Protein AF-A0A925N0T3-F1 (afdb_monomer)

Radius of gyration: 26.48 Å; Cα contacts (8 Å, |Δi|>4): 60; chains: 1; bounding box: 48×16×81 Å

Sequence (91 aa):
MGLGFRIGIELVVGVAIGTGGGWALDRWLGTAPWLMIVGLIVGFAAGLRNVFRSADTMGKKWDAAEQADAARNVAAGRESTNVAADREKGK

Secondary structure (DSSP, 8-state):
--HHHHHHHHHHHHHHHHHHHHHHHHHHHS-TTHHHHHHHHHHHHHHHHHHHHHHHHHHHHHHHHHHHHHHHHHHHHHHHHHHHHHHHHT-

Foldseek 3Di:
DDPVVVLVVLLVVLQCQLQVVLVVVCVVVVVPPVSNVVSNVRSNVSSVVVSVVSVVVVVVVVVVVVVVVVVVVVVVVVVVVVVVVVVVVVD

pLDDT: mean 85.06, std 8.07, range [61.25, 96.0]

Solvent-accessible surface area (backbone atoms only — not comparable to full-atom values): 4668 Å² total; per-residue (Å²): 133,59,71,68,57,56,47,51,48,46,35,53,51,25,30,50,51,18,32,53,51,11,44,56,49,15,70,74,69,70,49,67,65,56,41,28,55,52,19,32,53,49,10,41,52,52,8,51,54,50,40,54,52,52,51,56,53,48,54,55,50,51,54,51,51,52,49,50,54,50,51,51,52,53,51,54,51,51,50,55,50,50,54,53,58,52,61,63,73,76,110

Mean predicted aligned error: 9.61 Å

Structure (mmCIF, N/CA/C/O backbone):
data_AF-A0A925N0T3-F1
#
_entry.id   AF-A0A925N0T3-F1
#
loop_
_atom_site.group_PDB
_atom_site.id
_atom_site.type_symbol
_atom_site.label_atom_id
_atom_site.label_alt_id
_atom_site.label_comp_id
_atom_site.label_asym_id
_atom_site.label_entity_id
_atom_site.label_seq_id
_atom_site.pdbx_PDB_ins_code
_atom_site.Cartn_x
_atom_site.Cartn_y
_atom_site.Cartn_z
_atom_site.occupancy
_atom_site.B_iso_or_equiv
_atom_site.auth_seq_id
_atom_site.auth_comp_id
_atom_site.auth_asym_id
_atom_site.auth_atom_id
_atom_site.pdbx_PDB_model_num
ATOM 1 N N . MET A 1 1 ? 13.932 9.479 -5.723 1.00 62.22 1 MET A N 1
ATOM 2 C CA . MET A 1 1 ? 13.449 8.519 -4.705 1.00 62.22 1 MET A CA 1
ATOM 3 C C . MET A 1 1 ? 13.429 7.134 -5.3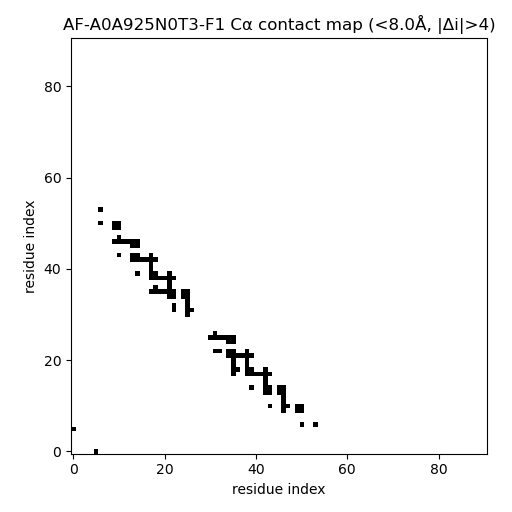32 1.00 62.22 1 MET A C 1
ATOM 5 O O . MET A 1 1 ? 12.823 6.989 -6.384 1.00 62.22 1 MET A O 1
ATOM 9 N N . GLY A 1 2 ? 14.156 6.164 -4.771 1.00 81.62 2 GLY A N 1
ATOM 10 C CA . GLY A 1 2 ? 14.287 4.824 -5.359 1.00 81.62 2 GLY A CA 1
ATOM 11 C C . GLY A 1 2 ? 12.954 4.069 -5.422 1.00 81.62 2 GLY A C 1
ATOM 12 O O . GLY A 1 2 ? 12.079 4.284 -4.586 1.00 81.62 2 GLY A O 1
ATOM 13 N N . LEU A 1 3 ? 12.810 3.172 -6.399 1.00 77.94 3 LEU A N 1
ATOM 14 C CA . LEU A 1 3 ? 11.606 2.359 -6.637 1.00 77.94 3 LEU A CA 1
ATOM 15 C C . LEU A 1 3 ? 11.099 1.671 -5.352 1.00 77.94 3 LEU A C 1
ATOM 17 O O . LEU A 1 3 ? 9.907 1.706 -5.051 1.00 77.94 3 LEU A O 1
ATOM 21 N N . GLY A 1 4 ? 12.026 1.136 -4.546 1.00 83.38 4 GLY A N 1
ATOM 22 C CA . GLY A 1 4 ? 11.724 0.487 -3.267 1.00 83.38 4 GLY A CA 1
ATOM 23 C C . GLY A 1 4 ? 11.093 1.417 -2.225 1.00 83.38 4 GLY A C 1
ATOM 24 O O . GLY A 1 4 ? 10.231 0.986 -1.467 1.00 83.38 4 GLY A O 1
ATOM 25 N N . PHE A 1 5 ? 11.435 2.709 -2.229 1.00 89.25 5 PHE A N 1
ATOM 26 C CA . PHE A 1 5 ? 10.832 3.689 -1.320 1.00 89.25 5 PHE A CA 1
ATOM 27 C C . PHE A 1 5 ? 9.358 3.941 -1.656 1.00 89.25 5 PHE A C 1
ATOM 29 O O . PHE A 1 5 ? 8.519 4.011 -0.762 1.00 89.25 5 PHE A O 1
ATOM 36 N N . ARG A 1 6 ? 9.023 4.013 -2.952 1.00 86.44 6 ARG A N 1
ATOM 37 C CA . ARG A 1 6 ? 7.632 4.154 -3.409 1.00 86.44 6 ARG A CA 1
ATOM 38 C C . ARG A 1 6 ? 6.802 2.924 -3.043 1.00 86.44 6 ARG A C 1
ATOM 40 O O . ARG A 1 6 ? 5.697 3.075 -2.538 1.00 86.44 6 ARG A O 1
ATOM 47 N N . ILE A 1 7 ? 7.359 1.731 -3.247 1.00 88.38 7 ILE A N 1
ATOM 48 C CA . ILE A 1 7 ? 6.727 0.459 -2.870 1.00 88.38 7 ILE A CA 1
ATOM 49 C C . ILE A 1 7 ? 6.472 0.405 -1.354 1.00 88.38 7 ILE A C 1
ATOM 51 O O . ILE A 1 7 ? 5.373 0.059 -0.925 1.00 88.38 7 ILE A O 1
ATOM 55 N N . GLY A 1 8 ? 7.451 0.815 -0.542 1.00 90.12 8 GLY A N 1
ATOM 56 C CA . GLY A 1 8 ? 7.298 0.897 0.912 1.00 90.12 8 GLY A CA 1
ATOM 57 C C . GLY A 1 8 ? 6.195 1.868 1.340 1.00 90.12 8 GLY A C 1
ATOM 58 O O . GLY A 1 8 ? 5.351 1.515 2.160 1.00 90.12 8 GLY A O 1
ATOM 59 N N . ILE A 1 9 ? 6.147 3.064 0.742 1.00 93.31 9 ILE A N 1
ATOM 60 C CA . ILE A 1 9 ? 5.092 4.053 1.010 1.00 93.31 9 ILE A CA 1
ATOM 61 C C . ILE A 1 9 ? 3.705 3.507 0.669 1.00 93.31 9 ILE A C 1
ATOM 63 O O . ILE A 1 9 ? 2.774 3.721 1.438 1.00 93.31 9 ILE A O 1
ATOM 67 N N . GLU A 1 10 ? 3.550 2.786 -0.444 1.00 90.38 10 GLU A N 1
ATOM 68 C CA . GLU A 1 10 ? 2.255 2.219 -0.839 1.00 90.38 10 GLU A CA 1
ATOM 69 C C . GLU A 1 10 ? 1.708 1.236 0.214 1.00 90.38 10 GLU A C 1
ATOM 71 O O . GLU A 1 10 ? 0.510 1.267 0.504 1.00 90.38 10 GLU A O 1
ATOM 76 N N . LEU A 1 11 ? 2.570 0.429 0.850 1.00 93.31 11 LEU A N 1
ATOM 77 C CA . LEU A 1 11 ? 2.156 -0.418 1.978 1.00 93.31 11 LEU A CA 1
ATOM 78 C C . LEU A 1 11 ? 1.804 0.391 3.221 1.00 93.31 11 LEU A C 1
ATOM 80 O O . LEU A 1 11 ? 0.758 0.153 3.825 1.00 93.31 11 LEU A O 1
ATOM 84 N N . VAL A 1 12 ? 2.660 1.343 3.601 1.00 94.62 12 VAL A N 1
ATOM 85 C CA . VAL A 1 12 ? 2.454 2.160 4.805 1.00 94.62 12 VAL A CA 1
ATOM 86 C C . VAL A 1 12 ? 1.146 2.940 4.708 1.00 94.62 12 VAL A C 1
ATOM 88 O O . VAL A 1 12 ? 0.378 2.964 5.666 1.00 94.62 12 VAL A O 1
ATOM 91 N N . VAL A 1 13 ? 0.848 3.518 3.542 1.00 95.31 13 VAL A N 1
ATOM 92 C CA . VAL A 1 13 ? -0.402 4.247 3.296 1.00 95.31 13 VAL A CA 1
ATOM 93 C C . VAL A 1 13 ? -1.612 3.316 3.398 1.00 95.31 13 VAL A C 1
ATOM 95 O O . VAL A 1 13 ? -2.587 3.669 4.060 1.00 95.31 13 VAL A O 1
ATOM 98 N N . GLY A 1 14 ? -1.556 2.117 2.807 1.00 94.00 14 GLY A N 1
ATOM 99 C CA . GLY A 1 14 ? -2.648 1.140 2.891 1.00 94.00 14 GLY A CA 1
ATOM 100 C C . GLY A 1 14 ? -2.952 0.712 4.329 1.00 94.00 14 GLY A C 1
ATOM 101 O O . GLY A 1 14 ? -4.106 0.733 4.761 1.00 94.00 14 GLY A O 1
ATOM 102 N N . VAL A 1 15 ? -1.908 0.400 5.100 1.00 94.88 15 VAL A N 1
ATOM 103 C CA . VAL A 1 15 ? -2.027 0.024 6.515 1.00 94.88 15 VAL A CA 1
ATOM 104 C C . VAL A 1 15 ? -2.531 1.193 7.362 1.00 94.88 15 VAL A C 1
ATOM 106 O O . VAL A 1 15 ? -3.423 0.997 8.189 1.00 94.88 15 VAL A O 1
ATOM 109 N N . ALA A 1 16 ? -2.020 2.407 7.144 1.00 96.00 16 ALA A N 1
ATOM 110 C CA . ALA A 1 16 ? -2.440 3.598 7.879 1.00 96.00 16 ALA A CA 1
ATOM 111 C C . ALA A 1 16 ? -3.925 3.918 7.657 1.00 96.00 16 ALA A C 1
ATOM 113 O O . ALA A 1 16 ? -4.641 4.182 8.622 1.00 96.00 16 ALA A O 1
ATOM 114 N N . ILE A 1 17 ? -4.411 3.834 6.414 1.00 95.00 17 ILE A N 1
ATOM 115 C CA . ILE A 1 17 ? -5.828 4.052 6.091 1.00 95.00 17 ILE A CA 1
ATOM 116 C C . ILE A 1 17 ? -6.702 2.947 6.695 1.00 95.00 17 ILE A C 1
ATOM 118 O O . ILE A 1 17 ? -7.725 3.251 7.302 1.00 95.00 17 ILE A O 1
ATOM 122 N N . GLY A 1 18 ? -6.304 1.677 6.571 1.00 93.56 18 GLY A N 1
ATOM 123 C CA . GLY A 1 18 ? -7.070 0.552 7.117 1.00 93.56 18 GLY A CA 1
ATOM 124 C C . GLY A 1 18 ? -7.163 0.579 8.643 1.00 93.56 18 GLY A C 1
ATOM 125 O O . GLY A 1 18 ? -8.241 0.413 9.211 1.00 93.56 18 GLY A O 1
ATOM 126 N N . THR A 1 19 ? -6.048 0.872 9.309 1.00 92.94 19 THR A N 1
ATOM 127 C CA . THR A 1 19 ? -5.984 0.961 10.774 1.00 92.94 19 THR A CA 1
ATOM 128 C C . THR A 1 19 ? -6.695 2.212 11.280 1.00 92.94 19 THR A C 1
ATOM 130 O O . THR A 1 19 ? -7.484 2.129 12.215 1.00 92.94 19 THR A O 1
ATOM 133 N N . GLY A 1 20 ? -6.472 3.366 10.642 1.00 93.38 20 GLY A N 1
ATOM 134 C CA . GLY A 1 20 ? -7.128 4.624 11.003 1.00 93.38 20 GLY A CA 1
ATOM 135 C C . GLY A 1 20 ? -8.642 4.577 10.790 1.00 93.38 20 GLY A C 1
ATOM 136 O O . GLY A 1 20 ? -9.402 4.995 11.661 1.00 93.38 20 GLY A O 1
ATOM 137 N N . GLY A 1 21 ? -9.087 4.003 9.669 1.00 92.50 21 GLY A N 1
ATOM 138 C CA . GLY A 1 21 ? -10.502 3.773 9.385 1.00 92.50 21 GLY A CA 1
ATOM 139 C C . GLY A 1 21 ? -11.132 2.760 10.340 1.00 92.50 21 GLY A C 1
ATOM 140 O O . GLY A 1 21 ? -12.208 3.019 10.873 1.00 92.50 21 GLY A O 1
ATOM 141 N N . GLY A 1 22 ? -10.441 1.649 10.620 1.00 91.12 22 GLY A N 1
ATOM 142 C CA . GLY A 1 22 ? -10.881 0.647 11.594 1.00 91.12 22 GLY A CA 1
ATOM 143 C C . GLY A 1 22 ? -11.015 1.218 13.007 1.00 91.12 22 GLY A C 1
ATOM 144 O O . GLY A 1 22 ? -12.014 0.966 13.671 1.00 91.12 22 GLY A O 1
ATOM 145 N N . TRP A 1 23 ? -10.070 2.062 13.432 1.00 91.31 23 TRP A N 1
ATOM 146 C CA . TRP A 1 23 ? -10.119 2.758 14.720 1.00 91.31 23 TRP A CA 1
ATOM 147 C C . TRP A 1 23 ? -11.280 3.758 14.808 1.00 91.31 23 TRP A C 1
ATOM 149 O O . TRP A 1 23 ? -11.994 3.795 15.812 1.00 91.31 23 TRP A O 1
ATOM 159 N N . ALA A 1 24 ? -11.511 4.543 13.750 1.00 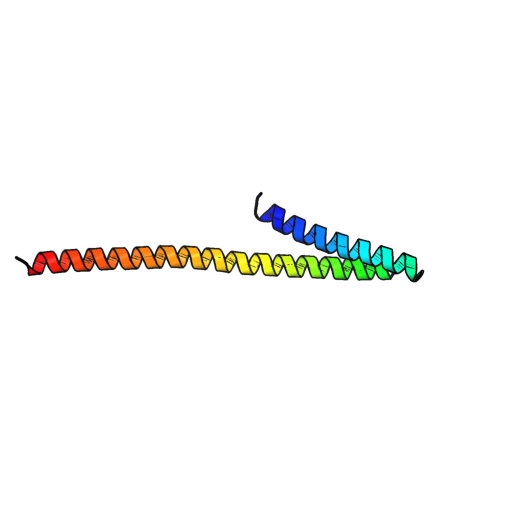90.62 24 ALA A N 1
ATOM 160 C CA . ALA A 1 24 ? -12.631 5.481 13.696 1.00 90.62 24 ALA A CA 1
ATOM 161 C C . ALA A 1 24 ? -13.987 4.754 13.771 1.00 90.62 24 ALA A C 1
ATOM 163 O O . ALA A 1 24 ? -14.874 5.176 14.515 1.00 90.62 24 ALA A O 1
ATOM 164 N N . LEU A 1 25 ? -14.123 3.633 13.053 1.00 89.44 25 LEU A N 1
ATOM 165 C CA . LEU A 1 25 ? -15.314 2.783 13.094 1.00 89.44 25 LEU A CA 1
ATOM 166 C C . LEU A 1 25 ? -15.519 2.144 14.470 1.00 89.44 25 LEU A C 1
ATOM 168 O O . LEU A 1 25 ? -16.626 2.196 15.003 1.00 89.44 25 LEU A O 1
ATOM 172 N N . ASP A 1 26 ? -14.460 1.600 15.073 1.00 88.19 26 ASP A N 1
ATOM 173 C CA . ASP A 1 26 ? -14.516 1.018 16.417 1.00 88.19 26 ASP A CA 1
ATOM 174 C C . ASP A 1 26 ? -14.965 2.045 17.465 1.00 88.19 26 ASP A C 1
ATOM 176 O O . ASP A 1 26 ? -15.698 1.703 18.394 1.00 88.19 26 ASP A O 1
ATOM 180 N N . ARG A 1 27 ? -14.589 3.322 17.307 1.00 85.94 27 ARG A N 1
ATOM 181 C CA . ARG A 1 27 ? -14.999 4.400 18.219 1.00 85.94 27 ARG A CA 1
ATOM 182 C C . ARG A 1 27 ? -16.468 4.802 18.072 1.00 85.94 27 ARG A C 1
ATOM 184 O O . ARG A 1 27 ? -17.054 5.269 19.051 1.00 85.94 27 ARG A O 1
ATOM 191 N N . TRP A 1 28 ? -17.035 4.655 16.877 1.00 89.44 28 TRP A N 1
ATOM 192 C CA . TRP A 1 28 ? -18.451 4.915 16.601 1.00 89.44 28 TRP A CA 1
ATOM 193 C C . TRP A 1 28 ? -19.348 3.746 17.009 1.00 89.44 28 TRP A C 1
ATOM 195 O O . TRP A 1 28 ? -20.426 3.968 17.550 1.00 89.44 28 TRP A O 1
ATOM 205 N N . LEU A 1 29 ? -18.900 2.512 16.769 1.00 87.56 29 LEU A N 1
ATOM 206 C CA . LEU A 1 29 ? -19.685 1.295 16.991 1.00 87.56 29 LEU A CA 1
ATOM 207 C C . LEU A 1 29 ? -19.454 0.667 18.373 1.00 87.56 29 LEU A C 1
ATOM 209 O O . LEU A 1 29 ? -20.212 -0.208 18.779 1.00 87.56 29 LEU A O 1
ATOM 213 N N . GLY A 1 30 ? -18.426 1.104 19.108 1.00 81.88 30 GLY A N 1
ATOM 214 C CA . GLY A 1 30 ? -18.093 0.572 20.433 1.00 81.88 30 GLY A CA 1
ATOM 215 C C . GLY A 1 30 ? -17.522 -0.850 20.406 1.00 81.88 30 GLY A C 1
ATOM 216 O O . GLY A 1 30 ? -17.454 -1.500 21.442 1.00 81.88 30 GLY A O 1
ATOM 217 N N . THR A 1 31 ? -17.108 -1.341 19.237 1.00 84.69 31 THR A N 1
ATOM 218 C CA . THR A 1 31 ? -16.648 -2.720 18.996 1.00 84.69 31 THR A CA 1
ATOM 219 C C . THR A 1 31 ? -15.142 -2.912 19.172 1.00 84.69 31 THR A C 1
ATOM 221 O O . THR A 1 31 ? -14.610 -3.963 18.807 1.00 84.69 31 THR A O 1
ATOM 224 N N . ALA A 1 32 ? -14.441 -1.916 19.722 1.00 81.44 32 ALA A N 1
ATOM 225 C CA . ALA A 1 32 ? -12.992 -1.961 19.877 1.00 81.44 32 ALA A CA 1
ATOM 226 C C . ALA A 1 32 ? -12.538 -3.232 20.626 1.00 81.44 32 ALA A C 1
ATOM 228 O O . ALA A 1 32 ? -13.063 -3.497 21.712 1.00 81.44 32 ALA A O 1
ATOM 229 N N . PRO A 1 33 ? -11.570 -4.018 20.093 1.00 82.75 33 PRO A N 1
ATOM 230 C CA . PRO A 1 33 ? -10.673 -3.717 18.964 1.00 82.75 33 PRO A CA 1
ATOM 231 C C . PRO A 1 33 ? -10.996 -4.464 17.646 1.00 82.75 33 PRO A C 1
ATOM 233 O O . PRO A 1 33 ? -10.115 -4.630 16.798 1.00 82.75 33 PRO A O 1
ATOM 236 N N . TRP A 1 34 ? -12.209 -4.999 17.477 1.00 88.94 34 TRP A N 1
ATOM 237 C CA . TRP A 1 34 ? -12.513 -5.934 16.387 1.00 88.94 34 TRP A CA 1
ATOM 238 C C . TRP A 1 34 ? -12.428 -5.295 14.994 1.00 88.94 34 TRP A C 1
ATOM 240 O O . TRP A 1 34 ? -11.822 -5.891 14.097 1.00 88.94 34 TRP A O 1
ATOM 250 N N . LEU A 1 35 ? -12.975 -4.088 14.787 1.00 87.50 35 LEU A N 1
ATOM 251 C CA . LEU A 1 35 ? -12.897 -3.430 13.474 1.00 87.50 35 LEU A CA 1
ATOM 252 C C . LEU A 1 35 ? -11.498 -2.900 13.191 1.00 87.50 35 LEU A C 1
ATOM 254 O O . LEU A 1 35 ? -11.122 -2.814 12.025 1.00 87.50 35 LEU A O 1
ATOM 258 N N . MET A 1 36 ? -10.696 -2.605 14.213 1.00 90.19 36 MET A N 1
ATOM 259 C CA . MET A 1 36 ? -9.291 -2.263 14.021 1.00 90.19 36 MET A CA 1
ATOM 260 C C . MET A 1 36 ? -8.487 -3.455 13.484 1.00 90.19 36 MET A C 1
ATOM 262 O O . MET A 1 36 ? -7.686 -3.274 12.571 1.00 90.19 36 MET A O 1
ATOM 266 N N . ILE A 1 37 ? -8.726 -4.675 13.986 1.00 92.81 37 ILE A N 1
ATOM 267 C CA . ILE A 1 37 ? -8.064 -5.900 13.493 1.00 92.81 37 ILE A CA 1
ATOM 268 C C . ILE A 1 37 ? -8.476 -6.186 12.046 1.00 92.81 37 ILE A C 1
ATOM 270 O O . ILE A 1 37 ? -7.624 -6.426 11.188 1.00 92.81 37 ILE A O 1
ATOM 274 N N . VAL A 1 38 ? -9.776 -6.120 11.752 1.00 93.12 38 VAL A N 1
ATOM 275 C CA . VAL A 1 38 ? -10.280 -6.301 10.383 1.00 93.12 38 VAL A CA 1
ATOM 276 C C . VAL A 1 38 ? -9.737 -5.205 9.464 1.00 93.12 38 VAL A C 1
ATOM 278 O O . VAL A 1 38 ? -9.223 -5.503 8.389 1.00 93.12 38 VAL A O 1
ATOM 281 N N . GLY A 1 39 ? -9.783 -3.947 9.901 1.00 92.94 39 GLY A N 1
ATOM 282 C CA . GLY A 1 39 ? -9.259 -2.794 9.173 1.00 92.94 39 GLY A CA 1
ATOM 283 C C . GLY A 1 39 ? -7.763 -2.904 8.891 1.00 92.94 39 GLY A C 1
ATOM 284 O O . GLY A 1 39 ? -7.328 -2.588 7.786 1.00 92.94 39 GLY A O 1
ATOM 285 N N . LEU A 1 40 ? -6.981 -3.434 9.834 1.00 93.62 40 LEU A N 1
ATOM 286 C CA . LEU A 1 40 ? -5.560 -3.716 9.648 1.00 93.62 40 LEU A CA 1
ATOM 287 C C . LEU A 1 40 ? -5.335 -4.767 8.554 1.00 93.62 40 LEU A C 1
ATOM 289 O O . LEU A 1 40 ? -4.537 -4.535 7.647 1.00 93.62 40 LEU A O 1
ATOM 293 N N . ILE A 1 41 ? -6.053 -5.895 8.603 1.00 95.19 41 ILE A N 1
ATOM 294 C CA . ILE A 1 41 ? -5.937 -6.966 7.599 1.00 95.19 41 ILE A CA 1
ATOM 295 C C . ILE A 1 41 ? -6.346 -6.450 6.216 1.00 95.19 41 ILE A C 1
ATOM 297 O O . ILE A 1 41 ? -5.639 -6.678 5.234 1.00 95.19 41 ILE A O 1
ATOM 301 N N . VAL A 1 42 ? -7.456 -5.714 6.135 1.00 94.62 42 VAL A N 1
ATOM 302 C CA . VAL A 1 42 ? -7.947 -5.118 4.886 1.00 94.62 42 VAL A CA 1
ATOM 303 C C . VAL A 1 42 ? -6.954 -4.088 4.345 1.00 94.62 42 VAL A C 1
ATOM 305 O O . VAL A 1 42 ? -6.630 -4.122 3.159 1.00 94.62 42 VAL A O 1
ATOM 308 N N . GLY A 1 43 ? -6.425 -3.205 5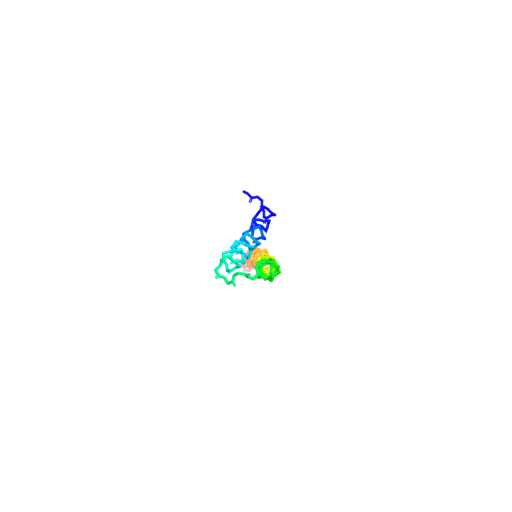.195 1.00 93.44 43 GLY A N 1
ATOM 309 C CA . GLY A 1 43 ? -5.423 -2.207 4.816 1.00 93.44 43 GLY A CA 1
ATOM 310 C C . GLY A 1 43 ? -4.120 -2.837 4.331 1.00 93.44 43 GLY A C 1
ATOM 311 O O . GLY A 1 43 ? -3.564 -2.419 3.315 1.00 93.44 43 GLY A O 1
ATOM 312 N N . PHE A 1 44 ? -3.669 -3.897 5.001 1.00 93.62 44 PHE A N 1
ATOM 313 C CA . PHE A 1 44 ? -2.499 -4.669 4.596 1.00 93.62 44 PHE A CA 1
ATOM 314 C C . PHE A 1 44 ? -2.716 -5.380 3.255 1.00 93.62 44 PHE A C 1
ATOM 316 O O . PHE A 1 44 ? -1.884 -5.263 2.356 1.00 93.62 44 PHE A O 1
ATOM 323 N N . ALA A 1 45 ? -3.860 -6.047 3.070 1.00 94.75 45 ALA A N 1
ATOM 324 C CA . ALA A 1 45 ? -4.214 -6.694 1.809 1.00 94.75 45 ALA A CA 1
ATOM 325 C C . ALA A 1 45 ? -4.325 -5.684 0.652 1.00 94.75 45 ALA A C 1
ATOM 327 O O . ALA A 1 45 ? -3.842 -5.946 -0.451 1.00 94.75 45 ALA A O 1
ATOM 328 N N . ALA A 1 46 ? -4.910 -4.508 0.900 1.00 93.44 46 ALA A N 1
ATOM 329 C CA . ALA A 1 46 ? -4.983 -3.420 -0.072 1.00 93.44 46 ALA A CA 1
ATOM 330 C C . ALA A 1 46 ? -3.589 -2.890 -0.444 1.00 93.44 46 ALA A C 1
ATOM 332 O O . ALA A 1 46 ? -3.303 -2.703 -1.630 1.00 93.44 46 ALA A O 1
ATOM 333 N N . GLY A 1 47 ? -2.711 -2.711 0.547 1.00 91.38 47 GLY A N 1
ATOM 334 C CA . GLY A 1 47 ? -1.314 -2.342 0.334 1.00 91.38 47 GLY A CA 1
ATOM 335 C C . GLY A 1 47 ? -0.588 -3.366 -0.538 1.00 91.38 47 GLY A C 1
ATOM 336 O O . GLY A 1 47 ? -0.039 -3.006 -1.580 1.00 91.38 47 GLY A O 1
ATOM 337 N N . LEU A 1 48 ? -0.631 -4.649 -0.159 1.00 93.19 48 LEU A N 1
ATOM 338 C CA . LEU A 1 48 ? 0.012 -5.733 -0.910 1.00 93.19 48 LEU A CA 1
ATOM 339 C C . LEU A 1 48 ? -0.491 -5.799 -2.352 1.00 93.19 48 LEU A C 1
ATOM 341 O O . LEU A 1 48 ? 0.306 -5.879 -3.285 1.00 93.19 48 LEU A O 1
ATOM 345 N N . ARG A 1 49 ? -1.809 -5.692 -2.556 1.00 92.94 49 ARG A N 1
ATOM 346 C CA . ARG A 1 49 ? -2.401 -5.668 -3.897 1.00 92.94 49 ARG A CA 1
ATOM 347 C C . ARG A 1 49 ? -1.867 -4.504 -4.734 1.00 92.94 49 ARG A C 1
ATOM 349 O O . ARG A 1 49 ? -1.637 -4.676 -5.931 1.00 92.94 49 ARG A O 1
ATOM 356 N N . ASN A 1 50 ? -1.674 -3.329 -4.132 1.00 89.31 50 ASN A N 1
ATOM 357 C CA . ASN A 1 50 ? -1.136 -2.177 -4.848 1.00 89.31 50 ASN A CA 1
ATOM 358 C C . ASN A 1 50 ? 0.341 -2.372 -5.212 1.00 89.31 50 ASN A C 1
ATOM 360 O O . ASN A 1 50 ? 0.722 -2.088 -6.345 1.00 89.31 50 ASN A O 1
ATOM 364 N N . VAL A 1 51 ? 1.134 -2.948 -4.305 1.00 88.19 51 VAL A N 1
ATOM 365 C CA . VAL A 1 51 ? 2.544 -3.275 -4.556 1.00 88.19 51 VAL A CA 1
ATOM 366 C C . VAL A 1 51 ? 2.701 -4.283 -5.684 1.00 88.19 51 VAL A C 1
ATOM 368 O O . VAL A 1 51 ? 3.482 -4.036 -6.599 1.00 88.19 51 VAL A O 1
ATOM 371 N N . PHE A 1 52 ? 1.940 -5.380 -5.669 1.00 87.75 52 PHE A N 1
ATOM 372 C CA . PHE A 1 52 ? 2.006 -6.378 -6.740 1.00 87.75 52 PHE A CA 1
ATOM 373 C C . PHE A 1 52 ? 1.621 -5.776 -8.093 1.00 87.75 52 PHE A C 1
ATOM 375 O O . PHE A 1 52 ? 2.303 -5.997 -9.089 1.00 87.75 52 PHE A O 1
ATOM 382 N N . ARG A 1 53 ? 0.599 -4.914 -8.126 1.00 84.94 53 ARG A N 1
ATOM 383 C CA . ARG A 1 53 ? 0.224 -4.198 -9.351 1.00 84.94 53 ARG A CA 1
ATOM 384 C C . ARG A 1 53 ? 1.306 -3.221 -9.821 1.00 84.94 53 ARG A C 1
ATOM 386 O O . ARG A 1 53 ? 1.546 -3.106 -11.025 1.00 84.94 53 ARG A O 1
ATOM 393 N N . SER A 1 54 ? 1.945 -2.509 -8.894 1.00 83.62 54 SER A N 1
ATOM 394 C CA . SER A 1 54 ? 3.079 -1.628 -9.189 1.00 83.62 54 SER A CA 1
ATOM 395 C C . SER A 1 54 ? 4.248 -2.429 -9.772 1.00 83.62 54 SER A C 1
ATOM 397 O O . SER A 1 54 ? 4.796 -2.022 -10.795 1.00 83.62 54 SER A O 1
ATOM 399 N N . ALA A 1 55 ? 4.571 -3.587 -9.189 1.00 82.69 55 ALA A N 1
ATOM 400 C CA . ALA A 1 55 ? 5.636 -4.473 -9.656 1.00 82.69 55 ALA A CA 1
ATOM 401 C C . ALA A 1 55 ? 5.367 -5.018 -11.073 1.00 82.69 55 ALA A C 1
ATOM 403 O O . ALA A 1 55 ? 6.225 -4.883 -11.945 1.00 82.69 55 ALA A O 1
ATOM 404 N N . ASP A 1 56 ? 4.158 -5.518 -11.346 1.00 81.06 56 ASP A N 1
ATOM 405 C CA . ASP A 1 56 ? 3.766 -6.010 -12.679 1.00 81.06 56 ASP A CA 1
ATOM 406 C C . ASP A 1 56 ? 3.845 -4.919 -13.754 1.00 81.06 56 ASP A C 1
ATOM 408 O O . ASP A 1 56 ? 4.260 -5.150 -14.893 1.00 81.06 56 ASP A O 1
ATOM 412 N N . THR A 1 57 ? 3.445 -3.698 -13.397 1.00 76.81 57 THR A N 1
ATOM 413 C CA . THR A 1 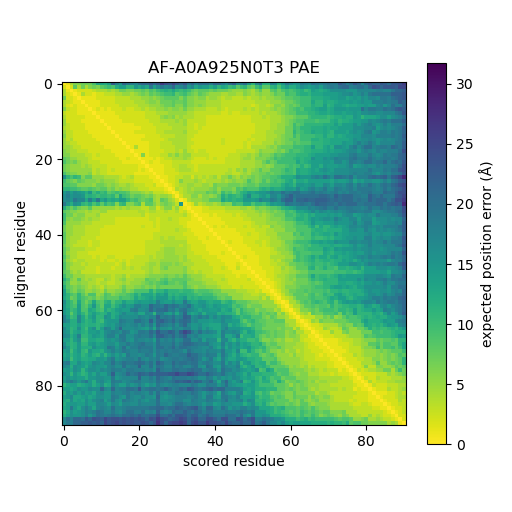57 ? 3.483 -2.561 -14.324 1.00 76.81 57 THR A CA 1
ATOM 414 C C . THR A 1 57 ? 4.921 -2.131 -14.620 1.00 76.81 57 THR A C 1
ATOM 416 O O . THR A 1 57 ? 5.207 -1.658 -15.719 1.00 76.81 57 THR A O 1
ATOM 419 N N . MET A 1 58 ? 5.827 -2.276 -13.652 1.00 71.31 58 MET A N 1
ATOM 420 C CA . MET A 1 58 ? 7.240 -1.931 -13.811 1.00 71.31 58 MET A CA 1
ATOM 421 C C . MET A 1 58 ? 7.969 -2.927 -14.714 1.00 71.31 58 MET A C 1
ATOM 423 O O . MET A 1 58 ? 8.673 -2.477 -15.614 1.00 71.31 58 MET A O 1
ATOM 427 N N . GLY A 1 59 ? 7.724 -4.235 -14.556 1.00 70.19 59 GLY A N 1
ATOM 428 C CA . GLY A 1 59 ? 8.280 -5.260 -15.452 1.00 70.19 59 GLY A CA 1
ATOM 429 C C . GLY A 1 59 ? 7.914 -4.994 -16.914 1.00 70.19 59 GLY A C 1
ATOM 430 O O . GLY A 1 59 ? 8.783 -4.797 -17.756 1.00 70.19 59 GLY A O 1
ATOM 431 N N . LYS A 1 60 ? 6.619 -4.788 -17.187 1.00 71.81 60 LYS A N 1
A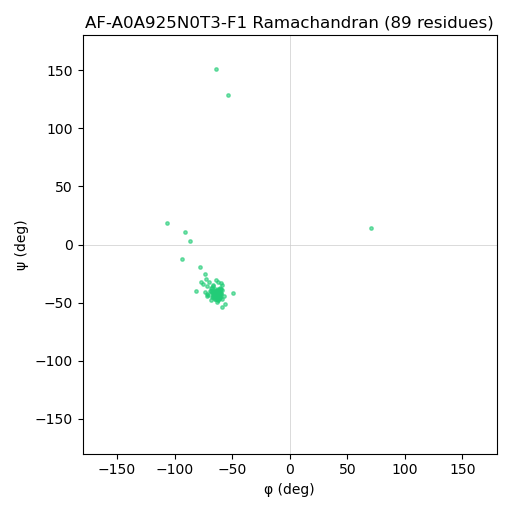TOM 432 C CA . LYS A 1 60 ? 6.136 -4.467 -18.541 1.00 71.81 60 LYS A CA 1
ATOM 433 C C . LYS A 1 60 ? 6.725 -3.189 -19.139 1.00 71.81 60 LYS A C 1
ATOM 435 O O . LYS A 1 60 ? 6.871 -3.100 -20.355 1.00 71.81 60 LYS A O 1
ATOM 440 N N . LYS A 1 61 ? 7.012 -2.172 -18.320 1.00 68.56 61 LYS A N 1
ATOM 441 C CA . LYS A 1 61 ? 7.558 -0.896 -18.807 1.00 68.56 61 LYS A CA 1
ATOM 442 C C . LYS A 1 61 ? 9.033 -0.994 -19.183 1.00 68.56 61 LYS A C 1
ATOM 444 O O . LYS A 1 61 ? 9.436 -0.313 -20.120 1.00 68.56 61 LYS A O 1
ATOM 449 N N . TRP A 1 62 ? 9.815 -1.815 -18.487 1.00 66.12 62 TRP A N 1
ATOM 450 C CA . TRP A 1 62 ? 11.210 -2.063 -18.854 1.00 66.12 62 TRP A CA 1
ATOM 451 C C . TRP A 1 62 ? 11.314 -2.955 -20.086 1.00 66.12 62 TRP A C 1
ATOM 453 O O . TRP A 1 62 ? 12.038 -2.599 -21.010 1.00 66.12 62 TRP A O 1
ATOM 463 N N . ASP A 1 63 ? 10.480 -3.991 -20.179 1.00 68.50 63 ASP A N 1
ATOM 464 C CA . ASP A 1 63 ? 10.434 -4.850 -21.365 1.00 68.50 63 ASP A CA 1
ATOM 465 C C . ASP A 1 63 ? 10.005 -4.073 -22.619 1.00 68.50 63 ASP A C 1
ATOM 467 O O . ASP A 1 63 ? 10.537 -4.295 -23.703 1.00 68.50 63 ASP A O 1
ATOM 471 N N . ALA A 1 64 ? 9.045 -3.151 -22.495 1.00 74.00 64 ALA A N 1
ATOM 472 C CA . ALA A 1 64 ? 8.586 -2.327 -23.614 1.00 74.00 64 ALA A CA 1
ATOM 473 C C . ALA A 1 64 ? 9.618 -1.269 -24.040 1.00 74.00 64 ALA A C 1
ATOM 475 O O . ALA A 1 64 ? 9.731 -0.980 -25.231 1.00 74.00 64 ALA A O 1
ATOM 476 N N . ALA A 1 65 ? 10.363 -0.696 -23.089 1.00 74.38 65 ALA A N 1
ATOM 477 C CA . ALA A 1 65 ? 11.447 0.238 -23.388 1.00 74.38 65 ALA A CA 1
ATOM 478 C C . ALA A 1 65 ? 12.604 -0.478 -24.101 1.00 74.38 65 ALA A C 1
ATOM 480 O O . ALA A 1 65 ? 13.057 -0.022 -25.148 1.00 74.38 65 ALA A O 1
ATOM 481 N N . GLU A 1 66 ? 12.993 -1.654 -23.607 1.00 75.94 66 GLU A N 1
ATOM 482 C CA . GLU A 1 66 ? 14.042 -2.471 -24.217 1.00 75.94 66 GLU A CA 1
ATOM 483 C C . GLU A 1 66 ? 13.649 -2.965 -25.617 1.00 75.94 66 GLU A C 1
ATOM 485 O O . GLU A 1 66 ? 14.448 -2.910 -26.551 1.00 75.94 66 GLU A O 1
ATOM 490 N N . GLN A 1 67 ? 12.389 -3.365 -25.812 1.00 74.44 67 GLN A N 1
ATOM 491 C CA . GLN A 1 67 ? 11.870 -3.745 -27.129 1.00 74.44 67 GLN A CA 1
A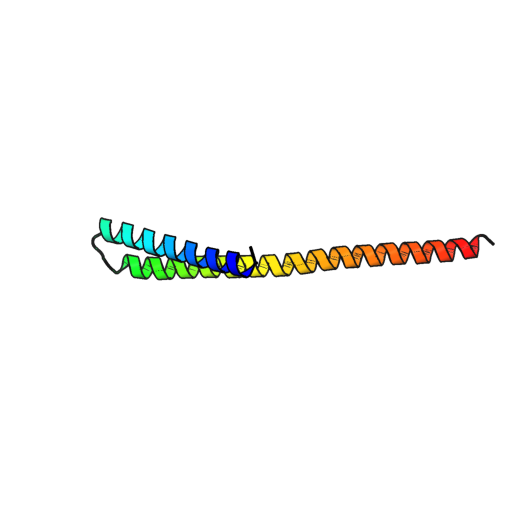TOM 492 C C . GLN A 1 67 ? 11.805 -2.569 -28.108 1.00 74.44 67 GLN A C 1
ATOM 494 O O . GLN A 1 67 ? 12.041 -2.764 -29.301 1.00 74.44 67 GLN A O 1
ATOM 499 N N . ALA A 1 68 ? 11.503 -1.356 -27.637 1.00 78.44 68 ALA A N 1
ATOM 500 C CA . ALA A 1 68 ? 11.499 -0.165 -28.481 1.00 78.44 68 ALA A CA 1
ATOM 501 C C . ALA A 1 68 ? 12.916 0.182 -28.967 1.00 78.44 68 ALA A C 1
ATOM 503 O O . ALA A 1 68 ? 13.110 0.453 -30.155 1.00 78.44 68 ALA A O 1
ATOM 504 N N . ASP A 1 69 ? 13.908 0.094 -28.081 1.00 82.25 69 ASP A N 1
ATOM 505 C CA . ASP A 1 69 ? 15.314 0.308 -28.428 1.00 82.25 69 ASP A CA 1
ATOM 506 C C . ASP A 1 69 ? 15.843 -0.801 -29.353 1.00 82.25 69 ASP A C 1
ATOM 508 O O . ASP A 1 69 ? 16.492 -0.519 -30.366 1.00 82.25 69 ASP A O 1
ATOM 512 N N . ALA A 1 70 ? 15.493 -2.062 -29.084 1.00 82.81 70 ALA A N 1
ATOM 513 C CA . ALA A 1 70 ? 15.833 -3.193 -29.944 1.00 82.81 70 ALA A CA 1
ATOM 514 C C . ALA A 1 70 ? 15.217 -3.056 -31.347 1.00 82.81 70 ALA A C 1
ATOM 516 O O . ALA A 1 70 ? 15.914 -3.219 -32.350 1.00 82.81 70 ALA A O 1
ATOM 517 N N . ALA A 1 71 ? 13.934 -2.695 -31.445 1.00 83.25 71 ALA A N 1
ATOM 518 C CA . ALA A 1 71 ? 13.258 -2.481 -32.723 1.00 83.25 71 ALA A CA 1
ATOM 519 C C . ALA A 1 71 ? 13.899 -1.340 -33.530 1.00 83.25 71 ALA A C 1
ATOM 521 O O . ALA A 1 71 ? 14.069 -1.459 -34.746 1.00 83.25 71 ALA A O 1
ATOM 522 N N . ARG A 1 72 ? 14.313 -0.260 -32.857 1.00 85.06 72 ARG A N 1
ATOM 523 C CA . ARG A 1 72 ? 15.001 0.875 -33.483 1.00 85.06 72 ARG A CA 1
ATOM 524 C C . ARG A 1 72 ? 16.372 0.480 -34.035 1.00 85.06 72 ARG A C 1
ATOM 526 O O . ARG A 1 72 ? 16.703 0.850 -35.160 1.00 85.06 72 ARG A O 1
ATOM 533 N N . ASN A 1 73 ? 17.133 -0.319 -33.288 1.00 86.81 73 ASN A N 1
ATOM 534 C CA . ASN A 1 73 ? 18.439 -0.822 -33.722 1.00 86.81 73 ASN A CA 1
ATOM 535 C C . ASN A 1 73 ? 18.323 -1.800 -34.903 1.00 86.81 73 ASN A C 1
ATOM 537 O O . ASN A 1 73 ? 19.133 -1.751 -35.828 1.00 86.81 73 ASN A O 1
ATOM 541 N N . VAL A 1 74 ? 17.286 -2.646 -34.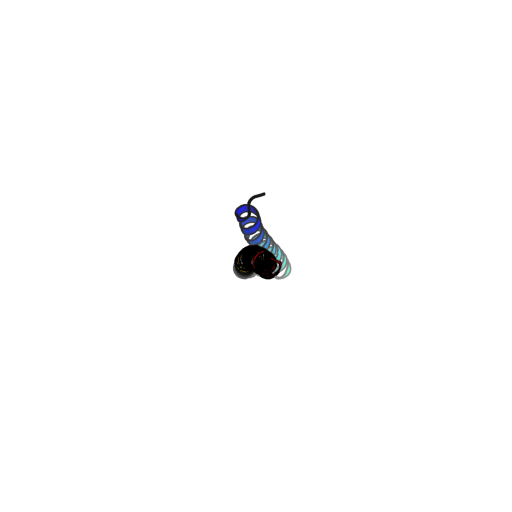928 1.00 85.75 74 VAL A N 1
ATOM 542 C CA . VAL A 1 74 ? 17.007 -3.545 -36.063 1.00 85.75 74 VAL A CA 1
ATOM 543 C C . VAL A 1 74 ? 16.614 -2.760 -37.318 1.00 85.75 74 VAL A C 1
ATOM 545 O O . VAL A 1 74 ? 17.068 -3.094 -38.414 1.00 85.75 74 VAL A O 1
ATOM 548 N N . ALA A 1 75 ? 15.798 -1.710 -37.184 1.00 85.69 75 ALA A N 1
ATOM 549 C CA . ALA A 1 75 ? 15.432 -0.843 -38.305 1.00 85.69 75 ALA A CA 1
ATOM 550 C C . ALA A 1 75 ? 16.656 -0.106 -38.879 1.00 85.69 75 ALA A C 1
ATOM 552 O O . ALA A 1 75 ? 16.889 -0.163 -40.086 1.00 85.69 75 ALA A O 1
ATOM 553 N N . ALA A 1 76 ? 17.493 0.476 -38.014 1.00 87.12 76 ALA A N 1
ATO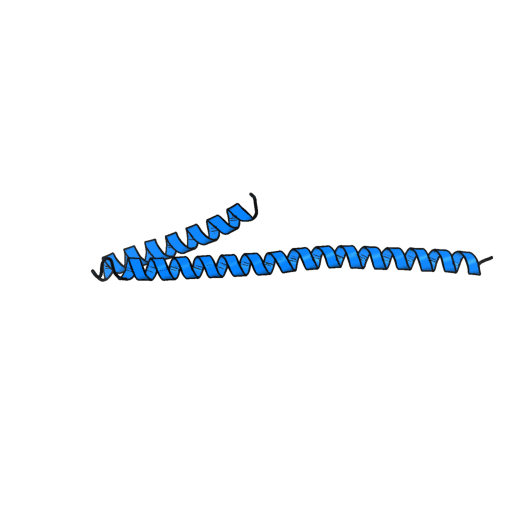M 554 C CA . ALA A 1 76 ? 18.734 1.141 -38.417 1.00 87.12 76 ALA A CA 1
ATOM 555 C C . ALA A 1 76 ? 19.737 0.173 -39.080 1.00 87.12 76 ALA A C 1
ATOM 557 O O . ALA A 1 76 ? 20.397 0.515 -40.066 1.00 87.12 76 ALA A O 1
ATOM 558 N N . GLY A 1 77 ? 19.825 -1.068 -38.584 1.00 84.56 77 GLY A N 1
ATOM 559 C CA . GLY A 1 77 ? 20.648 -2.117 -39.187 1.00 84.56 77 GLY A CA 1
ATOM 560 C C . GLY A 1 77 ? 20.193 -2.484 -40.602 1.00 84.56 77 GLY A C 1
ATOM 561 O O . GLY A 1 77 ? 21.032 -2.625 -41.492 1.00 84.56 77 GLY A O 1
ATOM 562 N N . ARG A 1 78 ? 18.872 -2.567 -40.830 1.00 83.69 78 ARG A N 1
ATOM 563 C CA . ARG A 1 78 ? 18.264 -2.839 -42.147 1.00 83.69 78 ARG A CA 1
ATOM 564 C C . ARG A 1 78 ? 18.470 -1.705 -43.146 1.00 83.69 78 ARG A C 1
ATOM 566 O O . ARG A 1 78 ? 18.759 -1.971 -44.310 1.00 83.69 78 ARG A O 1
ATOM 573 N N . GLU A 1 79 ? 18.362 -0.453 -42.707 1.00 82.00 79 GLU A N 1
ATOM 574 C CA . GLU A 1 79 ? 18.709 0.703 -43.544 1.00 82.00 79 GLU A CA 1
ATOM 575 C C . GLU A 1 79 ? 20.168 0.633 -43.995 1.00 82.00 79 GLU A C 1
ATOM 577 O O . GLU A 1 79 ? 20.453 0.748 -45.183 1.00 82.00 79 GLU A O 1
ATOM 582 N N . SER A 1 80 ? 21.083 0.344 -43.071 1.00 75.50 80 SER A N 1
ATOM 583 C CA . SER A 1 80 ? 22.516 0.239 -43.368 1.00 75.50 80 SER A CA 1
ATOM 584 C C . SER A 1 80 ? 22.822 -0.854 -44.401 1.00 75.50 80 SER A C 1
ATOM 586 O O . SER A 1 80 ? 23.665 -0.666 -45.279 1.00 75.50 80 SER A O 1
ATOM 588 N N . THR A 1 81 ? 22.115 -1.988 -44.329 1.00 82.00 81 THR A N 1
ATOM 589 C CA . THR A 1 81 ? 22.276 -3.093 -45.289 1.00 82.00 81 THR A CA 1
ATOM 590 C C . THR A 1 81 ? 21.717 -2.737 -46.663 1.00 82.00 81 THR A C 1
ATOM 592 O O . THR A 1 81 ? 22.373 -2.989 -47.671 1.00 82.00 81 THR A O 1
ATOM 595 N N . ASN A 1 82 ? 20.538 -2.114 -46.714 1.00 82.62 82 ASN A N 1
ATOM 596 C CA . ASN A 1 82 ? 19.927 -1.685 -47.972 1.00 82.62 82 ASN A CA 1
ATOM 597 C C . ASN A 1 82 ? 20.756 -0.596 -48.666 1.00 82.62 82 ASN A C 1
ATOM 599 O O . ASN A 1 82 ? 20.946 -0.657 -49.875 1.00 82.62 82 ASN A O 1
ATOM 603 N N . VAL A 1 83 ? 21.314 0.351 -47.906 1.00 81.81 83 VAL A N 1
ATOM 604 C CA . VAL A 1 83 ? 22.204 1.399 -48.430 1.00 81.81 83 VAL A CA 1
ATOM 605 C C . VAL A 1 83 ? 23.507 0.808 -48.979 1.00 81.81 83 VAL A C 1
ATOM 607 O O . VAL A 1 83 ? 24.000 1.263 -50.009 1.00 81.81 83 VAL A O 1
ATOM 610 N N . ALA A 1 84 ? 24.072 -0.215 -48.330 1.00 82.50 84 ALA A N 1
ATOM 611 C CA . ALA A 1 84 ? 25.259 -0.905 -48.838 1.00 82.50 84 ALA A CA 1
ATOM 612 C C . ALA A 1 84 ? 24.968 -1.675 -50.139 1.00 82.50 84 ALA A C 1
ATOM 614 O O . ALA A 1 84 ? 25.734 -1.568 -51.095 1.00 82.50 84 ALA A O 1
ATOM 615 N N . ALA A 1 85 ? 23.841 -2.389 -50.198 1.00 80.88 85 ALA A N 1
ATOM 616 C CA . ALA A 1 85 ? 23.425 -3.151 -51.375 1.00 80.88 85 ALA A CA 1
ATOM 617 C C . ALA A 1 85 ? 23.084 -2.255 -52.582 1.00 80.88 85 ALA A C 1
ATOM 619 O O . ALA A 1 85 ? 23.371 -2.615 -53.724 1.00 80.88 85 ALA A O 1
ATOM 620 N N . ASP A 1 86 ? 22.493 -1.083 -52.342 1.00 80.38 86 ASP A N 1
ATOM 621 C CA . ASP A 1 86 ? 22.190 -0.102 -53.390 1.00 80.38 86 ASP A CA 1
ATOM 622 C C . ASP A 1 86 ? 23.470 0.522 -53.971 1.00 80.38 86 ASP A C 1
ATOM 624 O O . ASP A 1 86 ? 23.614 0.684 -55.184 1.00 80.38 86 ASP A O 1
ATOM 628 N N . ARG A 1 87 ? 24.471 0.761 -53.114 1.00 81.62 87 ARG A N 1
ATOM 629 C CA . ARG A 1 87 ? 25.779 1.286 -53.529 1.00 81.62 87 ARG A CA 1
ATOM 630 C C . ARG A 1 87 ? 26.552 0.333 -54.446 1.00 81.62 87 ARG A C 1
ATOM 632 O O . ARG A 1 87 ? 27.326 0.806 -55.275 1.00 81.62 87 ARG A O 1
ATOM 639 N N . GLU A 1 88 ? 26.372 -0.979 -54.297 1.00 79.38 88 GLU A N 1
ATOM 640 C CA . GLU A 1 88 ? 27.008 -1.978 -55.167 1.00 79.38 88 GLU A CA 1
ATOM 641 C C . GLU A 1 88 ? 26.328 -2.105 -56.535 1.00 79.38 88 GLU A C 1
ATOM 643 O O . GLU A 1 88 ? 27.015 -2.352 -57.520 1.00 79.38 88 GLU A O 1
ATOM 648 N N . LYS A 1 89 ? 25.008 -1.898 -56.629 1.00 76.06 89 LYS A N 1
ATOM 649 C CA . LYS A 1 89 ? 24.263 -1.992 -57.900 1.00 76.06 89 LYS A CA 1
ATOM 650 C C . LYS A 1 89 ? 24.416 -0.776 -58.817 1.00 76.06 89 LYS A C 1
ATOM 652 O O . LYS A 1 89 ? 24.101 -0.876 -59.998 1.00 76.06 89 LYS A O 1
ATOM 657 N N . GLY A 1 90 ? 24.840 0.367 -58.277 1.00 74.50 90 GLY A N 1
ATOM 658 C CA . GLY A 1 90 ? 25.031 1.617 -59.023 1.00 74.50 90 GLY A CA 1
ATOM 659 C C . GLY A 1 90 ? 26.404 1.787 -59.689 1.00 74.50 90 GLY A C 1
ATOM 660 O O . GLY A 1 90 ? 26.664 2.858 -60.237 1.00 74.50 90 GLY A O 1
ATOM 661 N N . LYS A 1 91 ? 27.288 0.784 -59.609 1.00 61.25 91 LYS A N 1
ATOM 662 C CA . LYS A 1 91 ? 28.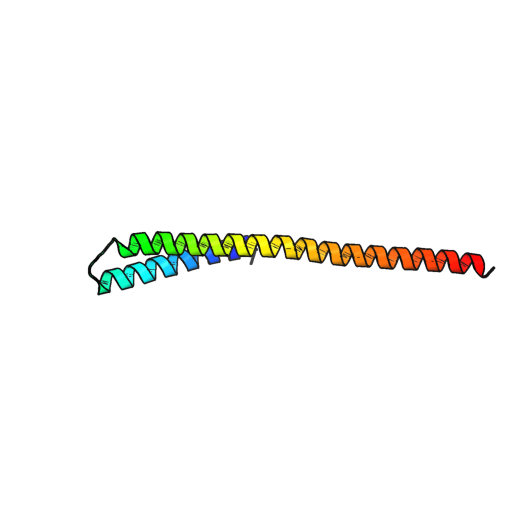572 0.719 -60.329 1.00 61.25 91 LYS A CA 1
ATOM 663 C C . LYS A 1 91 ? 28.490 -0.268 -61.483 1.00 61.25 91 LYS A C 1
ATOM 665 O O . LYS A 1 91 ? 29.154 0.018 -62.502 1.00 61.25 91 LYS A O 1
#